Protein AF-A0A971C9W9-F1 (afdb_monomer)

Mean predicted aligned error: 10.67 Å

Sequence (87 aa):
MQQFSVEIKVLINDSNFRKLYSLGLIDEIGLRNHIIKEEYKLLRAKHSLLDALFILSDKYSLSDAAINSILFRKRRTKSLNILTQIN

Secondary structure (DSSP, 8-state):
-------HHHHHT-HHHHHHHHTT-S-HHHHHHHHHHHHHHHHHTTS-HHHHHHHHHHHHT--HHHHHHHHHPPP-------SS---

Structure (mmCIF, N/CA/C/O backbone):
data_AF-A0A971C9W9-F1
#
_entry.id   AF-A0A971C9W9-F1
#
loop_
_atom_site.group_PDB
_atom_site.id
_atom_site.type_symbol
_atom_site.label_atom_id
_atom_site.label_alt_id
_atom_site.label_comp_id
_atom_site.label_asym_id
_atom_site.label_entity_id
_atom_site.label_seq_id
_atom_site.pdbx_PDB_ins_code
_atom_site.Cartn_x
_atom_site.Cartn_y
_atom_site.Cartn_z
_atom_site.occupancy
_atom_site.B_iso_or_equiv
_atom_site.auth_seq_id
_atom_site.auth_comp_id
_atom_site.auth_asym_id
_atom_site.auth_atom_id
_atom_site.pdbx_PDB_model_num
ATOM 1 N N . MET A 1 1 ? 10.789 27.395 7.358 1.00 37.38 1 MET A N 1
ATOM 2 C CA . MET A 1 1 ? 9.859 26.273 7.617 1.00 37.3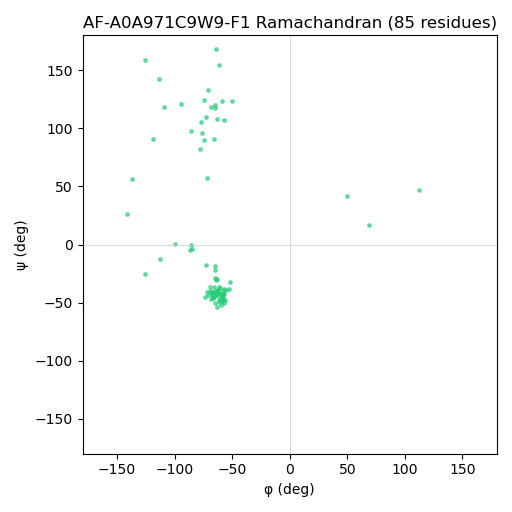8 1 MET A CA 1
ATOM 3 C C . MET A 1 1 ? 10.705 25.030 7.827 1.00 37.38 1 MET A C 1
ATOM 5 O O . MET A 1 1 ? 11.431 24.670 6.913 1.00 37.38 1 MET A O 1
ATOM 9 N N . GLN A 1 2 ? 10.722 24.455 9.032 1.00 39.47 2 GLN A N 1
ATOM 10 C CA . GLN A 1 2 ? 11.492 23.235 9.300 1.00 39.47 2 GLN A CA 1
ATOM 11 C C . GLN A 1 2 ? 10.769 22.037 8.677 1.00 39.47 2 GLN A C 1
ATOM 13 O O . GLN A 1 2 ? 9.581 21.824 8.914 1.00 39.47 2 GLN A O 1
ATOM 18 N N . GLN A 1 3 ? 11.479 21.300 7.830 1.00 41.19 3 GLN A N 1
ATOM 19 C CA . GLN A 1 3 ? 10.966 20.125 7.141 1.00 41.19 3 GLN A CA 1
ATOM 20 C C . GLN A 1 3 ? 11.139 18.919 8.067 1.00 41.19 3 GLN A C 1
ATOM 22 O O . GLN A 1 3 ? 12.225 18.361 8.179 1.00 41.19 3 GLN A O 1
ATOM 27 N N . PHE A 1 4 ? 10.075 18.548 8.778 1.00 45.50 4 PHE A N 1
ATOM 28 C CA . PHE A 1 4 ? 10.071 17.349 9.612 1.00 45.50 4 PHE A CA 1
ATOM 29 C C . PHE A 1 4 ? 9.940 16.114 8.716 1.00 45.50 4 PHE A C 1
ATOM 31 O O . PHE A 1 4 ? 8.839 15.723 8.331 1.00 45.50 4 PHE A O 1
ATOM 38 N N . SER A 1 5 ? 11.063 15.488 8.369 1.00 48.12 5 SER A N 1
ATOM 39 C CA . SER A 1 5 ? 11.065 14.122 7.845 1.00 48.12 5 SER A CA 1
ATOM 40 C C . SER A 1 5 ? 10.879 13.161 9.019 1.00 48.12 5 SER A C 1
ATOM 42 O O . SER A 1 5 ? 11.849 12.657 9.582 1.00 48.12 5 SER A O 1
ATOM 44 N N . VAL A 1 6 ? 9.635 12.958 9.455 1.00 56.94 6 VAL A N 1
ATOM 45 C CA . VAL A 1 6 ? 9.356 11.978 10.508 1.00 56.94 6 VAL A CA 1
ATOM 46 C C . VAL A 1 6 ? 9.503 10.583 9.911 1.00 56.94 6 VAL A C 1
ATOM 48 O O . VAL A 1 6 ? 8.692 10.155 9.090 1.00 56.94 6 VAL A O 1
ATOM 51 N N . GLU A 1 7 ? 10.550 9.866 10.311 1.00 68.50 7 GLU A N 1
ATOM 52 C CA . GLU A 1 7 ? 10.678 8.452 9.987 1.00 68.50 7 GLU A CA 1
ATOM 53 C C . GLU A 1 7 ? 9.556 7.674 10.681 1.00 68.50 7 GLU A C 1
ATOM 55 O O . GLU A 1 7 ? 9.482 7.608 11.907 1.00 68.50 7 GLU A O 1
ATOM 60 N N . ILE A 1 8 ? 8.690 7.037 9.889 1.00 65.00 8 ILE A N 1
ATOM 61 C CA . ILE A 1 8 ? 7.545 6.248 10.375 1.00 65.00 8 ILE A CA 1
ATOM 62 C C . ILE A 1 8 ? 7.976 5.203 11.421 1.00 65.00 8 ILE A C 1
ATOM 64 O O . ILE A 1 8 ? 7.241 4.931 12.366 1.00 65.00 8 ILE A O 1
ATOM 68 N N . LYS A 1 9 ? 9.194 4.659 11.298 1.00 64.44 9 LYS A N 1
ATOM 69 C CA . LYS A 1 9 ? 9.765 3.704 12.262 1.00 64.44 9 LYS A CA 1
ATOM 70 C C . LYS A 1 9 ? 9.921 4.292 13.666 1.00 64.44 9 LYS A C 1
ATOM 72 O O . LYS A 1 9 ? 9.699 3.584 14.643 1.00 64.44 9 LYS A O 1
ATOM 77 N N . VAL A 1 10 ? 10.278 5.571 13.763 1.00 68.00 10 VAL A N 1
ATOM 78 C CA . VAL A 1 10 ? 10.391 6.288 15.040 1.00 68.00 10 VAL A CA 1
ATOM 79 C C . VAL A 1 10 ? 9.002 6.491 15.640 1.00 68.00 10 VAL A C 1
ATOM 81 O O . VAL A 1 10 ? 8.810 6.269 16.831 1.00 68.00 10 VAL A O 1
ATOM 84 N N . LEU A 1 11 ? 8.016 6.807 14.796 1.00 68.19 11 LEU A N 1
ATOM 85 C CA . LEU A 1 11 ? 6.635 7.038 15.215 1.00 68.19 11 LEU A CA 1
ATOM 86 C C . LEU A 1 11 ? 5.982 5.784 15.825 1.00 68.19 11 LEU A C 1
ATOM 88 O O . LEU A 1 11 ? 5.303 5.881 16.838 1.00 68.19 11 LEU A O 1
ATOM 92 N N . ILE A 1 12 ? 6.211 4.601 15.243 1.00 66.56 12 ILE A N 1
ATOM 93 C CA . ILE A 1 12 ? 5.629 3.329 15.725 1.00 66.56 12 ILE A CA 1
ATOM 94 C C . ILE A 1 12 ? 6.154 2.949 17.123 1.00 66.56 12 ILE A C 1
ATOM 96 O O . ILE A 1 12 ? 5.455 2.295 17.901 1.00 66.56 12 ILE A O 1
ATOM 100 N N . ASN A 1 13 ? 7.376 3.367 17.456 1.00 70.06 13 ASN A N 1
ATOM 101 C CA . ASN A 1 13 ? 7.995 3.098 18.754 1.00 70.06 13 ASN A CA 1
ATOM 102 C C . ASN A 1 13 ? 7.642 4.141 19.825 1.00 70.06 13 ASN A C 1
ATOM 104 O O . ASN A 1 13 ? 8.007 3.961 20.986 1.00 70.06 13 ASN A O 1
ATOM 108 N N . ASP A 1 14 ? 6.914 5.199 19.463 1.00 78.06 14 ASP A N 1
ATOM 109 C CA . ASP A 1 14 ? 6.465 6.222 20.399 1.00 78.06 14 ASP A CA 1
ATOM 110 C C . ASP A 1 14 ? 5.361 5.668 21.321 1.00 78.06 14 ASP A C 1
ATOM 112 O O . ASP A 1 14 ? 4.393 5.028 20.890 1.00 78.06 14 ASP A O 1
ATOM 116 N N . SER A 1 15 ? 5.486 5.919 22.624 1.00 75.88 15 SER A N 1
ATOM 117 C CA . SER A 1 15 ? 4.494 5.505 23.619 1.00 75.88 15 SER A CA 1
ATOM 118 C C . SER A 1 15 ? 3.135 6.182 23.401 1.00 75.88 15 SER A C 1
ATOM 120 O O . SER A 1 15 ? 2.092 5.573 23.658 1.00 75.88 15 SER A O 1
ATOM 122 N N . ASN A 1 16 ? 3.120 7.397 22.851 1.00 78.94 16 ASN A N 1
ATOM 123 C CA . ASN A 1 16 ? 1.904 8.101 22.461 1.00 78.94 16 ASN A CA 1
ATOM 124 C C . ASN A 1 16 ? 1.235 7.440 21.261 1.00 78.94 16 ASN A C 1
ATOM 126 O O . ASN A 1 16 ? 0.010 7.349 21.237 1.00 78.94 16 ASN A O 1
ATOM 130 N N . PHE A 1 17 ? 2.007 6.919 20.301 1.00 79.00 17 PHE A N 1
ATOM 131 C CA . PHE A 1 17 ? 1.445 6.175 19.174 1.00 79.00 17 PHE A CA 1
ATOM 132 C C . PHE A 1 17 ? 0.697 4.940 19.670 1.00 79.00 17 PHE A C 1
ATOM 134 O O . PHE A 1 17 ? -0.455 4.739 19.300 1.00 79.00 17 PHE A O 1
ATOM 141 N N . ARG A 1 18 ? 1.290 4.167 20.592 1.00 74.19 18 ARG A N 1
ATOM 142 C CA . ARG A 1 18 ? 0.619 3.002 21.198 1.00 74.19 18 ARG A CA 1
ATOM 143 C C . ARG A 1 18 ? -0.662 3.375 21.943 1.00 74.19 18 ARG A C 1
ATOM 145 O O . ARG A 1 18 ? -1.640 2.638 21.879 1.00 74.19 18 ARG A O 1
ATOM 152 N N . LYS A 1 19 ? -0.670 4.520 22.627 1.00 80.12 19 LYS A N 1
ATOM 153 C CA . LYS A 1 19 ? -1.847 5.013 23.353 1.00 80.12 19 LYS A CA 1
ATOM 154 C C . LYS A 1 19 ? -2.954 5.479 22.405 1.00 80.12 19 LYS A C 1
ATOM 156 O O . LYS A 1 19 ? -4.116 5.156 22.610 1.00 80.12 19 LYS A O 1
ATOM 161 N N . LEU A 1 20 ? -2.609 6.207 21.346 1.00 78.56 20 LEU A N 1
ATOM 162 C CA . LEU A 1 20 ? -3.561 6.625 20.313 1.00 78.56 20 LEU A CA 1
ATOM 163 C C . LEU A 1 20 ? -4.101 5.421 19.529 1.00 78.56 20 LEU A C 1
ATOM 165 O O . LEU A 1 20 ? -5.289 5.375 19.213 1.00 78.56 20 LEU A O 1
ATOM 169 N N . TYR A 1 21 ? -3.246 4.427 19.282 1.00 73.75 21 TYR A N 1
ATOM 170 C CA . TYR A 1 21 ? -3.606 3.142 18.693 1.00 73.75 21 TYR A CA 1
ATOM 171 C C . TYR A 1 21 ? -4.631 2.400 19.555 1.00 73.75 21 TYR A C 1
ATOM 173 O O . TYR A 1 21 ? -5.700 2.051 19.066 1.00 73.75 21 TYR A O 1
ATOM 181 N N . SER A 1 22 ? -4.369 2.232 20.859 1.00 77.94 22 SER A N 1
ATOM 182 C CA . SER A 1 22 ? -5.302 1.536 21.756 1.00 77.94 22 SER A CA 1
ATOM 183 C C . SER A 1 22 ? -6.638 2.264 21.924 1.00 77.94 22 SER A C 1
ATOM 185 O O . SER A 1 22 ? -7.627 1.652 22.312 1.00 77.94 22 SER A O 1
ATOM 187 N N . LEU A 1 23 ? -6.672 3.571 21.652 1.00 83.25 23 LEU A N 1
ATOM 188 C CA . LEU A 1 23 ? -7.887 4.388 21.652 1.00 83.25 23 LEU A CA 1
ATOM 189 C C . LEU A 1 23 ? -8.639 4.359 20.307 1.00 83.25 23 LEU A C 1
ATOM 191 O O . LEU A 1 23 ? -9.664 5.023 20.181 1.00 83.25 23 LEU A O 1
ATOM 195 N N . GLY A 1 24 ? -8.145 3.630 19.298 1.00 75.38 24 GLY A N 1
ATOM 196 C CA . GLY A 1 24 ? -8.759 3.557 17.968 1.00 75.38 24 GLY A CA 1
ATOM 197 C C . GLY A 1 24 ? -8.661 4.858 17.163 1.00 75.38 24 GLY A C 1
ATOM 198 O O . GLY A 1 24 ? -9.392 5.046 16.194 1.00 75.38 24 GLY A O 1
ATOM 199 N N . LEU A 1 25 ? -7.769 5.773 17.558 1.00 78.31 25 LEU A N 1
ATOM 200 C CA . LEU A 1 25 ? -7.597 7.084 16.920 1.00 78.31 25 LEU A CA 1
ATOM 201 C C . LEU A 1 25 ? -6.657 7.036 15.707 1.00 78.31 25 LEU A C 1
ATOM 203 O O . LEU A 1 25 ? -6.464 8.045 15.029 1.00 78.31 25 LEU A O 1
ATOM 207 N N . ILE A 1 26 ? -6.066 5.872 15.435 1.00 79.19 26 ILE A N 1
ATOM 208 C CA . ILE A 1 26 ? -5.168 5.644 14.308 1.00 79.19 26 ILE A CA 1
ATOM 209 C C . ILE A 1 26 ? -5.875 4.763 13.284 1.00 79.19 26 ILE A C 1
ATOM 211 O O . ILE A 1 26 ? -6.198 3.611 13.555 1.00 79.19 26 ILE A O 1
ATOM 215 N N . ASP A 1 27 ? -6.069 5.296 12.078 1.00 81.69 27 ASP A N 1
ATOM 216 C CA . ASP A 1 27 ? -6.505 4.503 10.929 1.00 81.69 27 ASP A CA 1
ATOM 217 C C . ASP A 1 27 ? -5.330 3.656 10.417 1.00 81.69 27 ASP A C 1
ATOM 219 O O . ASP A 1 27 ? -4.545 4.081 9.565 1.00 81.69 27 ASP A O 1
ATOM 223 N N . GLU A 1 28 ? -5.197 2.449 10.962 1.00 81.12 28 GLU A N 1
ATOM 224 C CA . GLU A 1 28 ? -4.153 1.485 10.600 1.00 81.12 28 GLU A CA 1
ATOM 225 C C . GLU A 1 28 ? -4.176 1.131 9.115 1.00 81.12 28 GLU A C 1
ATOM 227 O O . GLU A 1 28 ? -3.131 1.022 8.468 1.00 81.12 28 GLU A O 1
ATOM 232 N N . ILE A 1 29 ? -5.377 0.984 8.553 1.00 86.56 29 ILE A N 1
ATOM 233 C CA . ILE A 1 29 ? -5.565 0.666 7.140 1.00 86.56 29 ILE A CA 1
ATOM 234 C C . ILE A 1 29 ? -5.086 1.850 6.302 1.00 86.56 29 ILE A C 1
ATOM 236 O O . ILE A 1 29 ? -4.349 1.668 5.331 1.00 86.56 29 ILE A O 1
ATOM 240 N N . GLY A 1 30 ? -5.468 3.067 6.687 1.00 86.75 30 GLY A N 1
ATOM 241 C CA . GLY A 1 30 ? -5.010 4.308 6.077 1.00 86.75 30 GLY A CA 1
ATOM 242 C C . GLY A 1 30 ? -3.491 4.456 6.115 1.00 86.75 30 GLY A C 1
ATOM 243 O O . GLY A 1 30 ? -2.890 4.769 5.082 1.00 86.75 30 GLY A O 1
ATOM 244 N N . LEU A 1 31 ? -2.873 4.173 7.264 1.00 85.62 31 LEU A N 1
ATOM 245 C CA . LEU A 1 31 ? -1.427 4.234 7.463 1.00 85.62 31 LEU A CA 1
ATOM 246 C C . LEU A 1 31 ? -0.695 3.192 6.612 1.00 85.62 31 LEU A C 1
ATOM 248 O O . LEU A 1 31 ? 0.204 3.546 5.849 1.00 85.62 31 LEU A O 1
ATOM 252 N N . ARG A 1 32 ? -1.116 1.923 6.656 1.00 90.50 32 ARG A N 1
ATOM 253 C CA . ARG A 1 32 ? -0.556 0.857 5.811 1.00 90.50 32 ARG A CA 1
ATOM 254 C C . ARG A 1 32 ? -0.653 1.222 4.332 1.00 90.50 32 ARG A C 1
ATOM 256 O O . ARG A 1 32 ? 0.324 1.121 3.597 1.00 90.50 32 ARG A O 1
ATOM 263 N N . ASN A 1 33 ? -1.822 1.686 3.895 1.00 93.12 33 ASN A N 1
ATOM 264 C CA . ASN A 1 33 ? -2.049 2.080 2.507 1.00 93.12 33 ASN A CA 1
ATOM 265 C C . ASN A 1 33 ? -1.183 3.283 2.099 1.00 93.12 33 ASN A C 1
ATOM 26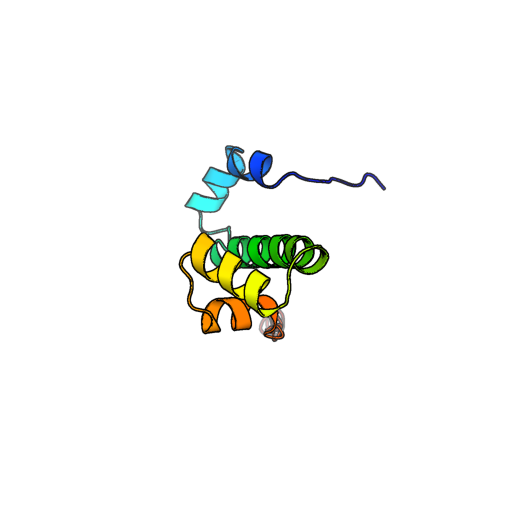7 O O . ASN A 1 33 ? -0.818 3.402 0.931 1.00 93.12 33 ASN A O 1
ATOM 271 N N . HIS A 1 34 ? -0.861 4.182 3.033 1.00 90.88 34 HIS A N 1
ATOM 272 C CA . HIS A 1 34 ? 0.081 5.270 2.793 1.00 90.88 34 HIS A CA 1
ATOM 273 C C . HIS A 1 34 ? 1.510 4.743 2.607 1.00 90.88 34 HIS A C 1
ATOM 275 O O . HIS A 1 34 ? 2.145 5.091 1.615 1.00 90.88 34 HIS A O 1
ATOM 281 N N . ILE A 1 35 ? 1.974 3.844 3.480 1.00 93.12 35 ILE A N 1
ATOM 282 C CA . ILE A 1 35 ? 3.303 3.218 3.369 1.00 93.12 35 ILE A CA 1
ATOM 283 C C . ILE A 1 35 ? 3.449 2.489 2.025 1.00 93.12 35 ILE A C 1
ATOM 285 O O . ILE A 1 35 ? 4.414 2.731 1.305 1.00 93.12 35 ILE A O 1
ATOM 289 N N . ILE A 1 36 ? 2.456 1.681 1.634 1.00 95.50 36 ILE A N 1
ATOM 290 C CA . ILE A 1 36 ? 2.445 0.965 0.344 1.00 95.50 36 ILE A CA 1
ATOM 291 C C . ILE A 1 36 ? 2.614 1.933 -0.840 1.00 95.50 36 ILE A C 1
ATOM 293 O O . ILE A 1 36 ? 3.329 1.631 -1.794 1.00 95.50 36 ILE A O 1
ATOM 297 N N . LYS A 1 37 ? 1.990 3.119 -0.791 1.00 95.12 37 LYS A N 1
ATOM 298 C CA . LYS A 1 37 ? 2.127 4.135 -1.849 1.00 95.12 37 LYS A CA 1
ATOM 299 C C . LYS A 1 37 ? 3.525 4.728 -1.925 1.00 95.12 37 LYS A C 1
ATOM 301 O O . LYS A 1 37 ? 4.011 4.953 -3.031 1.00 95.12 37 LYS A O 1
ATOM 306 N N . GL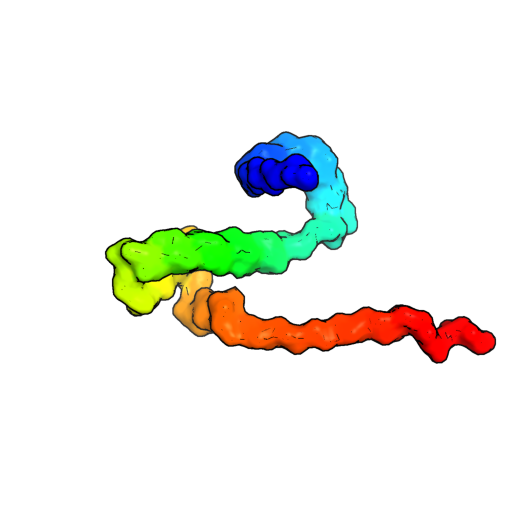U A 1 38 ? 4.149 5.014 -0.787 1.00 95.06 38 GLU A N 1
ATOM 307 C CA . GLU A 1 38 ? 5.513 5.546 -0.775 1.00 95.06 38 GLU A CA 1
ATOM 308 C C . GLU A 1 38 ? 6.511 4.501 -1.279 1.00 95.06 38 GLU A C 1
ATOM 310 O O . GLU A 1 38 ? 7.328 4.800 -2.148 1.00 95.06 38 GLU A O 1
ATOM 315 N N . GLU A 1 39 ? 6.384 3.248 -0.842 1.00 96.12 39 GLU A N 1
ATOM 316 C CA . GLU A 1 39 ? 7.230 2.165 -1.346 1.00 96.12 39 GLU A CA 1
ATOM 317 C C . GLU A 1 39 ? 7.042 1.921 -2.846 1.00 96.12 39 GLU A C 1
ATOM 319 O O . GLU A 1 39 ? 8.022 1.748 -3.569 1.00 96.12 39 GLU A O 1
ATOM 324 N N . TYR A 1 40 ? 5.805 1.982 -3.347 1.00 97.19 40 TYR A N 1
ATOM 325 C CA . TYR A 1 40 ? 5.529 1.878 -4.779 1.00 97.19 40 TYR A CA 1
ATOM 326 C C . TYR A 1 40 ? 6.267 2.943 -5.599 1.00 97.19 40 TYR A C 1
ATOM 328 O O . TYR A 1 40 ? 6.830 2.625 -6.649 1.00 97.19 40 TYR A O 1
ATOM 336 N N . LYS A 1 41 ? 6.313 4.198 -5.128 1.00 95.50 41 LYS A N 1
ATOM 337 C CA . LYS A 1 41 ? 7.067 5.268 -5.807 1.00 95.50 41 LYS A CA 1
ATOM 338 C C . LYS A 1 41 ? 8.553 4.925 -5.903 1.00 95.50 41 LYS A C 1
ATOM 340 O O . LYS A 1 41 ? 9.154 5.125 -6.956 1.00 95.50 41 LYS A O 1
ATOM 345 N N . LEU A 1 42 ? 9.127 4.381 -4.829 1.00 96.06 42 LEU A N 1
ATOM 346 C CA . LEU A 1 42 ? 10.529 3.960 -4.798 1.00 96.06 42 LEU A CA 1
ATOM 347 C C . LEU A 1 42 ? 10.785 2.763 -5.727 1.00 96.06 42 LEU A C 1
ATOM 349 O O . LEU A 1 42 ? 11.787 2.744 -6.441 1.00 96.06 42 LEU A O 1
ATOM 353 N N . LEU A 1 43 ? 9.870 1.790 -5.764 1.00 96.50 43 LEU A N 1
ATOM 354 C CA . LEU A 1 43 ? 9.969 0.610 -6.628 1.00 96.50 43 LEU A CA 1
ATOM 355 C C . LEU A 1 43 ? 9.856 0.968 -8.111 1.00 96.50 43 LEU A C 1
ATOM 357 O O . LEU A 1 43 ? 10.621 0.453 -8.923 1.00 96.50 43 LEU A O 1
ATOM 361 N N . ARG A 1 44 ? 8.956 1.886 -8.480 1.00 95.44 44 ARG A N 1
ATOM 362 C CA . ARG A 1 44 ? 8.758 2.296 -9.881 1.00 95.44 44 ARG A CA 1
ATOM 363 C C . ARG A 1 44 ? 9.958 2.995 -10.507 1.00 95.44 44 ARG A C 1
ATOM 365 O O . ARG A 1 44 ? 10.042 3.022 -11.731 1.00 95.44 44 ARG A O 1
ATOM 372 N N . ALA A 1 45 ? 10.885 3.508 -9.701 1.00 94.12 45 ALA A N 1
ATOM 373 C CA . ALA A 1 45 ? 12.153 4.040 -10.192 1.00 94.12 45 ALA A CA 1
ATOM 374 C C . ALA A 1 45 ? 13.127 2.943 -10.666 1.00 94.12 45 ALA A C 1
ATOM 376 O O . ALA A 1 45 ? 14.080 3.250 -11.375 1.00 94.12 45 ALA A O 1
ATOM 377 N N . LYS A 1 46 ? 12.915 1.681 -10.264 1.00 95.50 46 LYS A N 1
ATOM 378 C CA . LYS A 1 46 ? 13.866 0.572 -10.470 1.00 95.50 46 LYS A CA 1
ATOM 379 C C . LYS A 1 46 ? 13.272 -0.641 -11.186 1.00 95.50 46 LYS A C 1
ATOM 381 O O . LYS A 1 46 ? 14.010 -1.395 -11.807 1.00 95.50 46 LYS A O 1
ATOM 386 N N . HIS A 1 47 ? 11.961 -0.835 -11.095 1.00 96.19 47 HIS A N 1
ATOM 387 C CA . HIS A 1 47 ? 11.267 -2.034 -11.563 1.00 96.19 47 HIS A CA 1
ATOM 388 C C . HIS A 1 47 ? 10.131 -1.689 -12.524 1.00 96.19 47 HIS A C 1
ATOM 390 O O . HIS A 1 47 ? 9.608 -0.569 -12.504 1.00 96.19 47 HIS A O 1
ATOM 396 N N . SER A 1 48 ? 9.712 -2.660 -13.344 1.00 97.38 48 SER A N 1
ATOM 397 C CA . SER A 1 48 ? 8.527 -2.518 -14.194 1.00 97.38 48 SER A CA 1
ATOM 398 C C . SER A 1 48 ? 7.251 -2.361 -13.351 1.00 97.38 48 SER A C 1
ATOM 400 O O . SER A 1 48 ? 7.257 -2.542 -12.13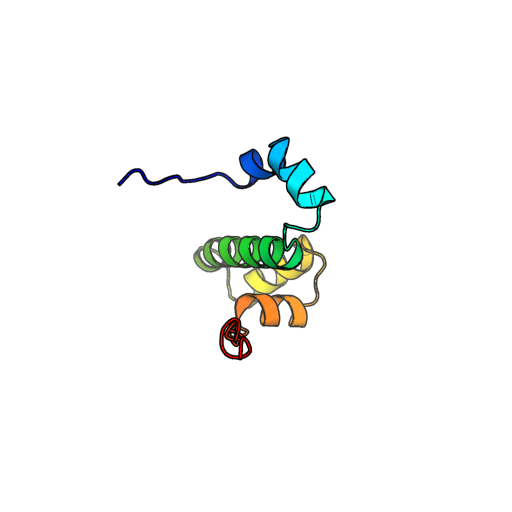2 1.00 97.38 48 SER A O 1
ATOM 402 N N . LEU A 1 49 ? 6.140 -1.978 -13.988 1.00 94.50 49 LEU A N 1
ATOM 403 C CA . LEU A 1 49 ? 4.855 -1.870 -13.293 1.00 94.50 49 LEU A CA 1
ATOM 404 C C . LEU A 1 49 ? 4.448 -3.214 -12.675 1.00 94.50 49 LEU A C 1
ATOM 406 O O . LEU A 1 49 ? 4.091 -3.249 -11.503 1.00 94.50 49 LEU A O 1
ATOM 410 N N . LEU A 1 50 ? 4.515 -4.294 -13.457 1.00 96.12 50 LEU A N 1
ATOM 411 C CA . LEU A 1 50 ? 4.102 -5.626 -13.014 1.00 96.12 50 LEU A CA 1
ATOM 412 C C . LEU A 1 50 ? 4.984 -6.126 -11.870 1.00 96.12 50 LEU A C 1
ATOM 414 O O . LEU A 1 50 ? 4.453 -6.578 -10.862 1.00 96.12 50 LEU A O 1
ATOM 418 N N . ASP A 1 51 ? 6.301 -5.941 -11.974 1.00 97.06 51 ASP A N 1
ATOM 419 C CA . ASP A 1 51 ? 7.230 -6.343 -10.914 1.00 97.06 51 ASP A CA 1
ATOM 420 C C . ASP A 1 51 ? 6.973 -5.564 -9.622 1.00 97.06 51 ASP A C 1
ATOM 422 O O . ASP A 1 51 ? 6.938 -6.141 -8.541 1.00 97.06 51 ASP A O 1
ATOM 426 N N . ALA A 1 52 ? 6.748 -4.249 -9.716 1.00 97.25 52 ALA A N 1
ATOM 427 C CA . ALA A 1 52 ? 6.455 -3.431 -8.544 1.00 97.25 52 ALA A CA 1
ATOM 428 C C . ALA A 1 52 ? 5.140 -3.852 -7.866 1.00 97.25 52 ALA A C 1
ATOM 430 O O . ALA A 1 52 ? 5.071 -3.877 -6.638 1.00 97.25 52 ALA A O 1
ATOM 431 N N . LEU A 1 53 ? 4.108 -4.193 -8.646 1.00 96.94 53 LEU A N 1
ATOM 432 C CA . LEU A 1 53 ? 2.845 -4.707 -8.112 1.00 96.9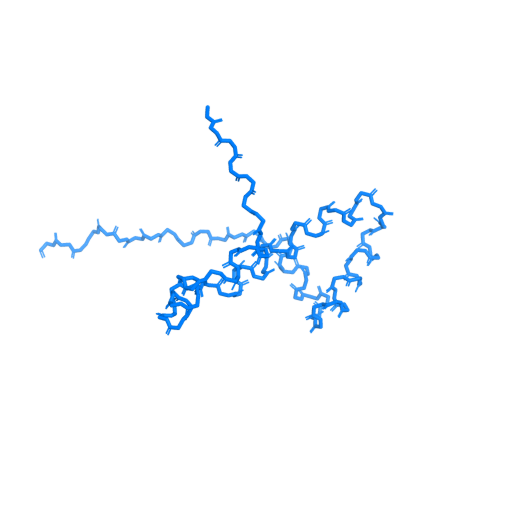4 53 LEU A CA 1
ATOM 433 C C . LEU A 1 53 ? 3.034 -6.075 -7.450 1.00 96.94 53 LEU A C 1
ATOM 435 O O . LEU A 1 53 ? 2.568 -6.255 -6.328 1.00 96.94 53 LEU A O 1
ATOM 439 N N . PHE A 1 54 ? 3.766 -6.986 -8.095 1.00 97.12 54 PHE A N 1
ATOM 440 C CA . PHE A 1 54 ? 4.054 -8.318 -7.568 1.00 97.12 54 PHE A CA 1
ATOM 441 C C . PHE A 1 54 ? 4.843 -8.255 -6.253 1.00 97.12 54 PHE A C 1
ATOM 443 O O . PHE A 1 54 ? 4.431 -8.853 -5.264 1.00 97.12 54 PHE A O 1
ATOM 450 N N . ILE A 1 55 ? 5.917 -7.457 -6.202 1.00 97.50 55 ILE A N 1
ATOM 451 C CA . ILE A 1 55 ? 6.734 -7.259 -4.993 1.00 97.50 55 ILE A CA 1
ATOM 452 C C . ILE A 1 55 ? 5.880 -6.739 -3.830 1.00 97.50 55 ILE A C 1
ATOM 454 O O . ILE A 1 55 ? 6.032 -7.191 -2.697 1.00 97.50 55 ILE A O 1
ATOM 458 N N . LEU A 1 56 ? 4.980 -5.785 -4.086 1.00 97.38 56 LEU A N 1
ATOM 459 C CA . LEU A 1 56 ? 4.103 -5.239 -3.046 1.00 97.38 56 LEU A CA 1
ATOM 460 C C . LEU A 1 56 ? 3.020 -6.234 -2.617 1.00 97.38 56 LEU A C 1
ATOM 462 O O . LEU A 1 56 ? 2.730 -6.332 -1.427 1.00 97.38 56 LEU A O 1
ATOM 466 N N . SER A 1 57 ? 2.428 -6.956 -3.567 1.00 97.56 57 SER A N 1
ATOM 467 C CA . SER A 1 57 ? 1.445 -8.011 -3.303 1.00 97.56 57 SER A CA 1
ATOM 468 C C . SER A 1 57 ? 2.032 -9.071 -2.372 1.00 97.56 57 SER A C 1
ATOM 470 O O . SER A 1 57 ? 1.459 -9.351 -1.318 1.00 97.56 57 SER A O 1
ATOM 472 N N . ASP A 1 58 ? 3.223 -9.571 -2.708 1.00 97.50 58 ASP A N 1
ATOM 473 C CA . ASP A 1 58 ? 3.944 -10.571 -1.924 1.00 97.50 58 ASP A CA 1
ATOM 474 C C . ASP A 1 58 ? 4.320 -10.037 -0.533 1.00 97.50 58 ASP A C 1
ATOM 476 O O . ASP A 1 58 ? 3.894 -10.579 0.490 1.00 97.50 58 ASP A O 1
ATOM 480 N N . LYS A 1 59 ? 5.004 -8.884 -0.477 1.00 97.06 59 LYS A N 1
ATOM 481 C CA . LYS A 1 59 ? 5.482 -8.276 0.775 1.00 97.06 59 LYS A CA 1
ATOM 482 C C . LYS A 1 59 ? 4.371 -8.002 1.789 1.00 97.06 59 LYS A C 1
ATOM 484 O O . LYS A 1 59 ? 4.596 -8.128 2.991 1.00 97.06 59 LYS A O 1
ATOM 489 N N . TYR A 1 60 ? 3.201 -7.571 1.324 1.00 95.31 60 TYR A N 1
ATOM 490 C CA . TYR A 1 60 ? 2.072 -7.235 2.194 1.00 95.31 60 TYR A CA 1
ATOM 491 C C . TYR A 1 60 ? 1.029 -8.353 2.290 1.00 95.31 60 TYR A C 1
ATOM 493 O O . TYR A 1 60 ? 0.033 -8.172 2.991 1.00 95.31 60 TYR A O 1
ATOM 501 N N . SER A 1 61 ? 1.242 -9.481 1.604 1.00 97.19 61 SER A N 1
ATOM 502 C CA . SER A 1 61 ? 0.285 -10.589 1.502 1.00 97.19 61 SER A CA 1
ATOM 503 C C . SER A 1 61 ? -1.123 -10.112 1.112 1.00 97.19 61 SER A C 1
ATOM 505 O O . SER A 1 61 ? -2.134 -10.533 1.678 1.00 97.19 61 SER A O 1
ATOM 507 N N . LEU A 1 62 ? -1.191 -9.177 0.163 1.00 95.94 62 LEU A N 1
ATOM 508 C CA . LEU A 1 62 ? -2.429 -8.594 -0.355 1.00 95.94 62 LEU A CA 1
ATOM 509 C C . LEU A 1 62 ? -2.601 -8.995 -1.811 1.00 95.94 62 LEU A C 1
ATOM 511 O O . LEU A 1 62 ? -1.637 -8.982 -2.554 1.00 95.94 62 LEU A O 1
ATOM 515 N N . SER A 1 63 ? -3.832 -9.260 -2.250 1.00 97.00 63 SER A N 1
ATOM 516 C CA . SER A 1 63 ? -4.077 -9.563 -3.663 1.00 97.00 63 SER A CA 1
ATOM 517 C C . SER A 1 63 ? -3.703 -8.396 -4.582 1.00 97.00 63 SER A C 1
ATOM 519 O O . SER A 1 63 ? -3.815 -7.224 -4.203 1.00 97.00 63 SER A O 1
ATOM 521 N N . ASP A 1 64 ? -3.381 -8.701 -5.841 1.00 93.69 64 ASP A N 1
ATOM 522 C CA . ASP A 1 64 ? -3.114 -7.688 -6.869 1.00 93.69 64 ASP A CA 1
ATOM 523 C C . ASP A 1 64 ? -4.249 -6.664 -6.978 1.00 93.69 64 ASP A C 1
ATOM 525 O O . ASP A 1 64 ? -4.013 -5.467 -7.140 1.00 93.69 64 ASP A O 1
ATOM 529 N N . ALA A 1 65 ? -5.502 -7.108 -6.848 1.00 95.06 65 ALA A N 1
ATOM 530 C CA . ALA A 1 65 ? -6.667 -6.227 -6.857 1.00 95.06 65 ALA A CA 1
ATOM 531 C C . ALA A 1 65 ? -6.666 -5.254 -5.664 1.00 95.06 65 ALA A C 1
ATOM 533 O O . ALA A 1 65 ? -6.990 -4.072 -5.821 1.00 95.06 65 ALA A O 1
ATOM 534 N N . ALA A 1 66 ? -6.273 -5.723 -4.476 1.00 95.94 66 ALA A N 1
ATOM 535 C CA . ALA A 1 66 ? -6.151 -4.882 -3.293 1.00 95.94 66 ALA A CA 1
ATOM 536 C C . ALA A 1 66 ? -5.020 -3.858 -3.454 1.00 95.94 66 ALA A C 1
ATOM 538 O O . ALA A 1 66 ? -5.253 -2.671 -3.215 1.00 95.94 66 ALA A O 1
ATOM 539 N N . ILE A 1 67 ? -3.842 -4.276 -3.932 1.00 97.44 67 ILE A N 1
ATOM 540 C CA . ILE A 1 67 ? -2.724 -3.368 -4.233 1.00 97.44 67 ILE A CA 1
ATOM 541 C C . ILE A 1 67 ? -3.143 -2.321 -5.269 1.00 97.44 67 ILE A C 1
ATOM 543 O O . ILE A 1 67 ? -2.974 -1.123 -5.039 1.00 97.44 67 ILE A O 1
ATOM 547 N N . ASN A 1 68 ? -3.786 -2.733 -6.363 1.00 95.69 68 ASN A N 1
ATOM 548 C CA . ASN A 1 68 ? -4.289 -1.812 -7.382 1.00 95.69 68 ASN A CA 1
ATOM 549 C C . ASN A 1 68 ? -5.289 -0.799 -6.809 1.00 95.69 68 ASN A C 1
ATOM 551 O O . ASN A 1 68 ? -5.187 0.400 -7.076 1.00 95.69 68 ASN A O 1
ATOM 555 N N . SER A 1 69 ? -6.231 -1.248 -5.975 1.00 95.56 69 SER A N 1
ATOM 556 C CA . SER A 1 69 ? -7.163 -0.350 -5.288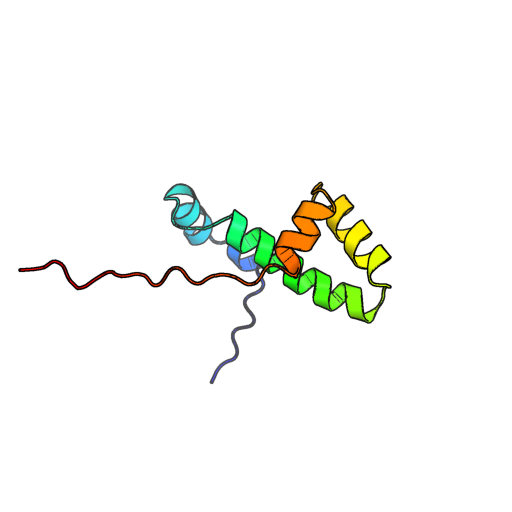 1.00 95.56 69 SER A CA 1
ATOM 557 C C . SER A 1 69 ? -6.425 0.620 -4.361 1.00 95.56 69 SER A C 1
ATOM 559 O O . SER A 1 69 ? -6.743 1.805 -4.329 1.00 95.56 69 SER A O 1
ATOM 561 N N . ILE A 1 70 ? -5.418 0.160 -3.620 1.00 95.06 70 ILE A N 1
ATOM 562 C CA . ILE A 1 70 ? -4.633 1.023 -2.732 1.00 95.06 70 ILE A CA 1
ATOM 563 C C . ILE A 1 70 ? -3.925 2.111 -3.540 1.00 95.06 70 ILE A C 1
ATOM 565 O O . ILE A 1 70 ? -4.039 3.289 -3.194 1.00 95.06 70 ILE A O 1
ATOM 569 N N . LEU A 1 71 ? -3.238 1.740 -4.618 1.00 95.62 71 LEU A N 1
ATOM 570 C CA . LEU A 1 71 ? -2.399 2.647 -5.396 1.00 95.62 71 LEU A CA 1
ATOM 571 C C . LEU A 1 71 ? -3.212 3.621 -6.255 1.00 95.62 71 LEU A C 1
ATOM 573 O O . LEU A 1 71 ? -2.931 4.821 -6.244 1.00 95.62 71 LEU A O 1
ATOM 577 N N . PHE A 1 72 ? -4.236 3.132 -6.956 1.00 94.12 72 PHE A N 1
ATOM 578 C CA . PHE A 1 72 ? -4.860 3.869 -8.060 1.00 94.12 72 PHE A CA 1
ATOM 579 C C . PHE A 1 72 ? -6.295 4.319 -7.796 1.00 94.12 72 PHE A C 1
ATOM 581 O O . PHE A 1 72 ? -6.823 5.158 -8.532 1.00 94.12 72 PHE A O 1
ATOM 588 N N . ARG A 1 73 ? -6.953 3.824 -6.741 1.00 87.75 73 ARG A N 1
ATOM 589 C CA . ARG A 1 73 ? -8.316 4.266 -6.434 1.00 87.75 73 ARG A CA 1
ATOM 590 C C . ARG A 1 73 ? -8.299 5.725 -5.988 1.00 87.75 73 ARG A C 1
ATOM 592 O O . ARG A 1 73 ? -7.742 6.077 -4.944 1.00 87.75 73 ARG A O 1
ATOM 599 N N . LYS A 1 74 ? -8.979 6.581 -6.754 1.00 80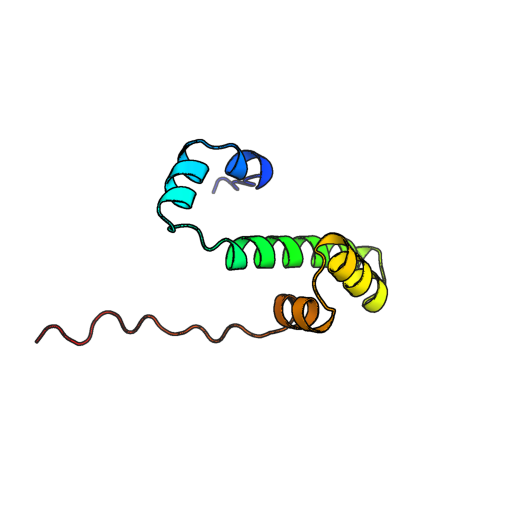.81 74 LYS A N 1
ATOM 600 C CA . LYS A 1 74 ? -9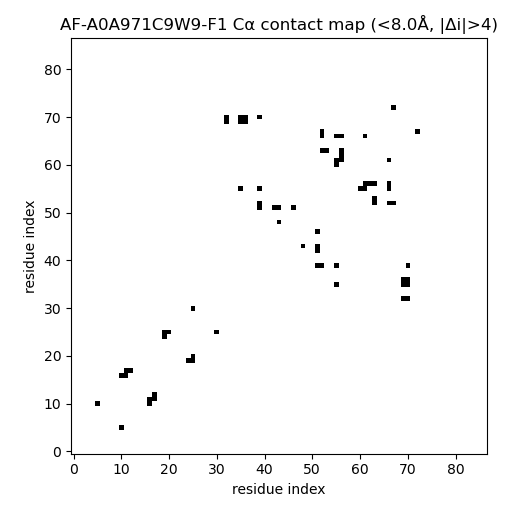.270 7.956 -6.335 1.00 80.81 74 LYS A CA 1
ATOM 601 C C . LYS A 1 74 ? -10.072 7.911 -5.034 1.00 80.81 74 LYS A C 1
ATOM 603 O O . LYS A 1 74 ? -11.143 7.302 -4.981 1.00 80.81 74 LYS A O 1
ATOM 608 N N . ARG A 1 75 ? -9.567 8.561 -3.981 1.00 73.38 75 ARG A N 1
ATOM 609 C CA . ARG A 1 75 ? -10.356 8.778 -2.764 1.00 73.38 75 ARG A CA 1
ATOM 610 C C . ARG A 1 75 ? -11.515 9.699 -3.133 1.00 73.38 75 ARG A C 1
ATOM 612 O O . ARG A 1 75 ? -11.289 10.819 -3.576 1.00 73.38 75 ARG A O 1
ATOM 619 N N . ARG A 1 76 ? -12.749 9.235 -2.942 1.00 75.38 76 ARG A N 1
ATOM 620 C CA . ARG A 1 76 ? -13.879 10.151 -2.796 1.00 75.38 76 ARG A CA 1
ATOM 621 C C . ARG A 1 76 ? -13.767 10.688 -1.379 1.00 75.38 76 ARG A C 1
ATOM 623 O O . ARG A 1 76 ? -13.988 9.937 -0.433 1.00 75.38 76 ARG A O 1
ATOM 630 N N . THR A 1 77 ? -13.329 11.930 -1.221 1.00 63.03 77 THR A N 1
ATOM 631 C CA . THR A 1 77 ? -13.472 12.632 0.053 1.00 63.03 77 THR A CA 1
ATOM 632 C C . THR A 1 77 ? -14.960 12.628 0.379 1.00 63.03 77 THR A C 1
ATOM 634 O O . THR A 1 77 ? -15.742 13.305 -0.282 1.00 63.03 77 THR A O 1
ATOM 637 N N . LYS A 1 78 ? -15.386 11.824 1.361 1.00 55.84 78 LYS A N 1
ATOM 638 C CA . LYS A 1 78 ? -16.627 12.145 2.062 1.00 55.84 78 LYS A CA 1
ATOM 639 C C . LYS A 1 78 ? -16.337 13.482 2.728 1.00 55.84 78 LYS A C 1
ATOM 641 O O . LYS A 1 78 ? -15.503 13.538 3.628 1.00 55.84 78 LYS A O 1
ATOM 646 N N . SER A 1 79 ? -16.932 1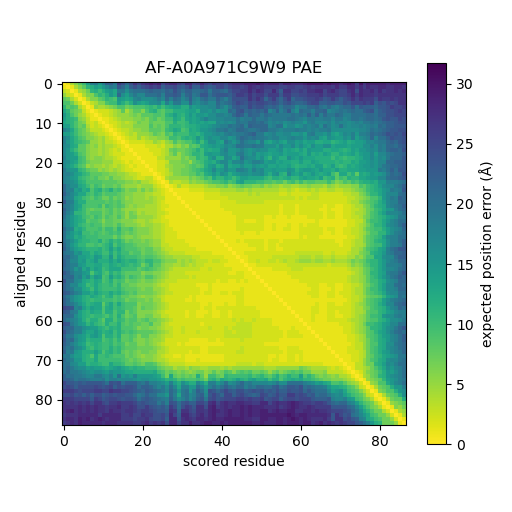4.554 2.221 1.00 54.62 79 SER A N 1
ATOM 647 C CA . SER A 1 79 ? -17.020 15.806 2.957 1.00 54.62 79 SER A CA 1
ATOM 648 C C . SER A 1 79 ? -17.563 15.462 4.341 1.00 54.62 79 SER A C 1
ATOM 650 O O . SER A 1 79 ? -18.603 14.810 4.463 1.00 54.62 79 SER A O 1
ATOM 652 N N . LEU A 1 80 ? -16.832 15.835 5.389 1.00 55.53 80 LEU A N 1
ATOM 653 C CA . LEU A 1 80 ? -17.398 15.886 6.727 1.00 55.53 80 LEU A CA 1
ATOM 654 C C . LEU A 1 80 ? -18.458 16.992 6.678 1.00 55.53 80 LEU A C 1
ATOM 656 O O . LEU A 1 80 ? -18.139 18.155 6.889 1.00 55.53 80 LEU A O 1
ATOM 660 N N . ASN A 1 81 ? -19.707 16.647 6.352 1.00 53.16 81 ASN A N 1
ATOM 661 C CA . ASN A 1 81 ? -20.869 17.513 6.576 1.00 53.16 81 ASN A CA 1
ATOM 662 C C . ASN A 1 81 ? -21.162 17.555 8.084 1.00 53.16 81 ASN A C 1
ATOM 664 O O . ASN A 1 81 ? -22.226 17.157 8.546 1.00 53.16 81 ASN A O 1
ATOM 668 N N . ILE A 1 82 ? -20.174 17.968 8.869 1.00 58.03 82 ILE A N 1
ATOM 669 C CA . ILE A 1 82 ? -20.350 18.345 10.262 1.00 58.03 82 ILE A CA 1
ATOM 670 C C . ILE A 1 82 ? -20.533 19.863 10.200 1.00 58.03 82 ILE A C 1
ATOM 672 O O . ILE A 1 82 ? -19.643 20.527 9.681 1.00 58.03 82 ILE A O 1
ATOM 676 N N . LEU A 1 83 ? -21.675 20.371 10.690 1.00 53.69 83 LEU A N 1
ATOM 677 C CA . LEU A 1 83 ? -22.095 21.790 10.825 1.00 53.69 83 LEU A CA 1
ATOM 678 C C . LEU A 1 83 ? -23.269 22.288 9.945 1.00 53.69 83 LEU A C 1
ATOM 680 O O . LEU A 1 83 ? -23.206 23.392 9.420 1.00 53.69 83 LEU A O 1
ATOM 684 N N . THR A 1 84 ? -24.391 21.563 9.841 1.00 48.94 84 THR A N 1
ATOM 685 C CA . THR A 1 84 ? -25.697 22.195 9.481 1.00 48.94 84 THR A CA 1
ATOM 686 C C . THR A 1 84 ? -26.915 21.627 10.230 1.00 48.94 84 THR A C 1
ATOM 688 O O . THR A 1 84 ? -28.038 21.720 9.747 1.00 48.94 84 THR A O 1
ATOM 691 N N . GLN A 1 85 ? -26.739 21.064 11.431 1.00 44.28 85 GLN A N 1
ATOM 692 C CA . GLN A 1 85 ? -27.873 20.691 12.297 1.00 44.28 85 GLN A CA 1
ATOM 693 C C . GLN A 1 85 ? -27.631 21.082 13.759 1.00 44.28 85 GLN A C 1
ATOM 695 O O . GLN A 1 85 ? -27.660 20.248 14.657 1.00 44.28 85 GLN A O 1
ATOM 700 N N . ILE A 1 86 ? -27.370 22.368 13.986 1.00 51.25 86 ILE A N 1
ATOM 701 C CA . ILE A 1 86 ? -27.718 23.007 15.257 1.00 51.25 86 ILE A CA 1
ATOM 702 C C . ILE A 1 86 ? -28.709 24.106 14.881 1.00 51.25 86 ILE A C 1
ATOM 704 O O . ILE A 1 86 ? -28.300 25.197 14.494 1.00 51.25 86 ILE A O 1
ATOM 708 N N . ASN A 1 87 ? -29.990 23.746 14.893 1.00 40.38 87 ASN A N 1
ATOM 709 C CA . ASN A 1 87 ? -31.118 24.661 15.033 1.00 40.38 87 ASN A CA 1
ATOM 710 C C . ASN A 1 87 ? -31.879 24.210 16.274 1.00 40.38 87 ASN A C 1
ATOM 712 O O . ASN A 1 87 ? -32.142 22.987 16.351 1.00 40.38 87 ASN A O 1
#

pLDDT: mean 80.38, std 17.97, range [37.38, 97.56]

Radius of gyration: 16.97 Å; Cα contacts (8 Å, |Δi|>4): 37; chains: 1; bounding box: 45×37×38 Å

Solvent-accessible surface area (backbone atoms only — not comparable to full-atom values): 5506 Å² total; per-residue (Å²): 133,87,81,79,80,75,57,65,74,61,49,69,70,33,70,63,45,54,53,39,45,76,67,66,74,53,62,60,67,60,50,52,44,49,52,54,46,57,52,46,59,61,35,54,78,79,40,55,73,67,55,38,48,48,54,50,18,62,75,66,74,38,54,64,69,53,49,48,47,58,69,69,53,78,80,78,79,75,74,78,85,75,89,85,83,87,127

Foldseek 3Di:
DDDDPDDVVVLCPDPVSVVCVVVVVDPPVVVVLVVLQVQLVVCVVPDDPVVSLVVSCVVVVHDSVVSCCSHPPDDPPPPPPPPDPDD